Protein AF-A0A7S1UIU8-F1 (afdb_monomer_lite)

Sequence (166 aa):
SLEKNKLYTIGDFGDEQNAHLVKVRAKLMESFETIKQTLLDVFGNFRDGTSEVRREWRNLVSETDRNLENSLRLSVKRSLQELSRAIHGDAKTEPQALFKVHVVLEPSGVDYQPTMIHVTHVVGVVSKELIGAISSVPRLRDALTASPDGAAAAPAGDSFYHIISN

Secondary structure (DSSP, 8-state):
-PPTTPPBPHHHHHHHHHHHHHHHHHHHHHHHHHHHHHHHHHHHTTTT--HHHHHHHHHHHHHHHHHHHHHHHHHHHHHHHHHHHHHH-BTTBPPP--B--EEEEETTEEEEES-HHHHHHHHHHHHHHHHHHGGGSPPHHHHHHTSHHHHTTS-SS--GGGSS--

Structure (mmCIF, N/CA/C/O backbone):
data_AF-A0A7S1UIU8-F1
#
_entry.id   AF-A0A7S1UIU8-F1
#
loop_
_atom_site.group_PDB
_atom_site.id
_atom_site.type_symbol
_atom_site.label_atom_id
_atom_site.label_alt_id
_atom_site.label_comp_id
_atom_site.label_asym_id
_atom_site.label_entity_id
_atom_site.label_seq_id
_atom_site.pdbx_PDB_ins_code
_atom_site.Cartn_x
_atom_site.Cartn_y
_atom_site.Cartn_z
_atom_site.occupancy
_atom_site.B_iso_or_equiv
_atom_site.auth_seq_id
_atom_site.auth_comp_id
_atom_site.auth_asym_id
_atom_site.auth_atom_id
_atom_site.pdbx_PDB_model_num
ATOM 1 N N . SER A 1 1 ? -10.177 4.464 3.288 1.00 59.97 1 SER A N 1
ATOM 2 C CA . SER A 1 1 ? -9.800 5.605 4.146 1.00 59.97 1 SER A CA 1
ATOM 3 C C . SER A 1 1 ? -10.841 5.809 5.222 1.00 59.97 1 SER A C 1
ATOM 5 O O . SER A 1 1 ? -11.994 5.479 4.988 1.00 59.97 1 SER A O 1
ATOM 7 N N . LEU A 1 2 ? -10.430 6.323 6.382 1.00 72.81 2 LEU A N 1
ATOM 8 C CA . LEU A 1 2 ? -11.321 6.595 7.510 1.00 72.81 2 LEU A CA 1
ATOM 9 C C . LEU A 1 2 ? -12.180 7.832 7.223 1.00 72.81 2 LEU A C 1
ATOM 11 O O . LEU A 1 2 ? -11.649 8.894 6.900 1.00 72.81 2 LEU A O 1
ATOM 15 N N . GLU A 1 3 ? -13.498 7.695 7.336 1.00 72.44 3 GLU A N 1
ATOM 16 C CA . GLU A 1 3 ? -14.422 8.823 7.193 1.00 72.44 3 GLU A CA 1
ATOM 17 C C . GLU A 1 3 ? -14.442 9.704 8.451 1.00 72.44 3 GLU A C 1
ATOM 19 O O . GLU A 1 3 ? -14.484 9.220 9.587 1.00 72.44 3 GLU A O 1
ATOM 24 N N . LYS A 1 4 ? -14.427 11.026 8.245 1.00 67.50 4 LYS A N 1
ATOM 25 C CA . LYS A 1 4 ? -14.569 12.001 9.332 1.00 67.50 4 LYS A CA 1
ATOM 26 C C . LYS A 1 4 ? -16.004 11.977 9.860 1.00 67.50 4 LYS A C 1
ATOM 28 O O . LYS A 1 4 ? -16.943 11.972 9.072 1.00 67.50 4 LYS A O 1
ATOM 33 N N . ASN A 1 5 ? -16.160 12.015 11.182 1.00 68.38 5 ASN A N 1
ATOM 34 C CA . ASN A 1 5 ? -17.442 12.029 11.904 1.00 68.38 5 ASN A CA 1
ATOM 35 C C . ASN A 1 5 ? -18.301 10.758 11.782 1.00 68.38 5 ASN A C 1
ATOM 37 O O . ASN A 1 5 ? -19.471 10.777 12.161 1.00 68.38 5 ASN A O 1
ATOM 41 N N . LYS A 1 6 ? -17.733 9.647 11.303 1.00 79.69 6 LYS A N 1
ATOM 42 C CA . LYS A 1 6 ? -18.401 8.344 11.323 1.00 79.69 6 LYS A CA 1
ATOM 43 C C . LYS A 1 6 ? -17.986 7.551 12.557 1.00 79.69 6 LYS A C 1
ATOM 45 O O . LYS A 1 6 ? -16.797 7.356 12.798 1.00 79.69 6 LYS A O 1
ATOM 50 N N . LEU A 1 7 ? -18.982 7.094 13.313 1.00 81.88 7 LEU A N 1
ATOM 51 C CA . LEU A 1 7 ? -18.815 6.132 14.398 1.00 81.88 7 LEU A CA 1
ATOM 52 C C . LEU A 1 7 ? -18.989 4.727 13.835 1.00 81.88 7 LEU A C 1
ATOM 54 O O . LEU A 1 7 ? -20.056 4.403 13.315 1.00 81.88 7 LEU A O 1
ATOM 58 N N . TYR A 1 8 ? -17.961 3.897 13.960 1.00 82.12 8 TYR A N 1
ATOM 59 C CA . TYR A 1 8 ? -17.996 2.526 13.471 1.00 82.12 8 TYR A CA 1
ATOM 60 C C . TYR A 1 8 ? -18.393 1.562 14.587 1.00 82.12 8 TYR A C 1
ATOM 62 O O . TYR A 1 8 ? -17.940 1.695 15.728 1.00 82.12 8 TYR A O 1
ATOM 70 N N . THR A 1 9 ? -19.197 0.550 14.264 1.00 85.50 9 THR A N 1
ATOM 71 C CA . THR A 1 9 ? -19.173 -0.687 15.053 1.00 85.50 9 THR A CA 1
ATOM 72 C C . THR A 1 9 ? -17.935 -1.497 14.664 1.00 85.50 9 THR A C 1
ATOM 74 O O . THR A 1 9 ? -17.323 -1.258 13.622 1.00 85.50 9 THR A O 1
ATOM 77 N N . ILE A 1 10 ? -17.533 -2.456 15.498 1.00 81.56 10 ILE A N 1
ATOM 78 C CA . ILE A 1 10 ? -16.35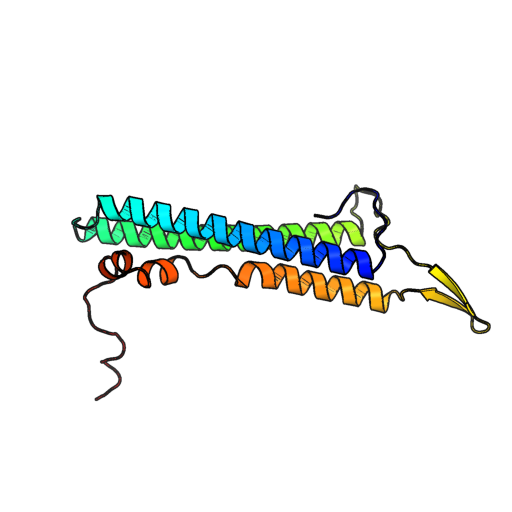9 -3.286 15.193 1.00 81.56 10 ILE A CA 1
ATOM 79 C C . ILE A 1 10 ? -16.553 -4.121 13.920 1.00 81.56 10 ILE A C 1
ATOM 81 O O . ILE A 1 10 ? -15.604 -4.255 13.149 1.00 81.56 10 ILE A O 1
ATOM 85 N N . GLY A 1 11 ? -17.767 -4.630 13.682 1.00 81.62 11 GLY A N 1
ATOM 86 C CA . GLY A 1 11 ? -18.095 -5.368 12.460 1.00 81.62 11 GLY A CA 1
ATOM 87 C C . GLY A 1 11 ? -17.980 -4.480 11.224 1.00 81.62 11 GLY A C 1
ATOM 88 O O . GLY A 1 11 ? -17.167 -4.757 10.346 1.00 81.62 11 GLY A O 1
ATOM 89 N N . ASP A 1 12 ? -18.694 -3.349 11.224 1.00 87.12 12 ASP A N 1
ATOM 90 C CA . ASP A 1 12 ? -18.703 -2.417 10.088 1.00 87.12 12 ASP A CA 1
ATOM 91 C C . ASP A 1 12 ? -17.294 -1.906 9.760 1.00 87.12 12 ASP A C 1
ATOM 93 O O . ASP A 1 12 ? -16.921 -1.780 8.595 1.00 87.12 12 ASP A O 1
ATOM 97 N N . PHE A 1 13 ? -16.484 -1.632 10.791 1.00 86.25 13 PHE A N 1
ATOM 98 C CA . PHE A 1 13 ? -15.100 -1.214 10.606 1.00 86.25 13 PHE A CA 1
ATOM 99 C C . PHE A 1 13 ? -14.282 -2.275 9.869 1.00 86.25 13 PHE A C 1
ATOM 101 O O . PHE A 1 13 ? -13.614 -1.952 8.889 1.00 86.25 13 PHE A O 1
ATOM 108 N N . GLY A 1 14 ? -14.323 -3.529 10.328 1.00 85.56 14 GLY A N 1
ATOM 109 C CA . GLY A 1 14 ? -13.583 -4.626 9.705 1.00 85.56 14 GLY A CA 1
ATOM 110 C C . GLY A 1 14 ? -13.999 -4.844 8.252 1.00 85.56 14 GLY A C 1
ATOM 111 O O . GLY A 1 14 ? -13.143 -4.900 7.367 1.00 85.56 14 GLY A O 1
ATOM 112 N N . ASP A 1 15 ? -15.306 -4.876 7.994 1.00 87.62 15 ASP A N 1
ATOM 113 C CA . ASP A 1 15 ? -15.857 -5.099 6.657 1.00 87.62 15 ASP A CA 1
ATOM 114 C C . ASP A 1 15 ? -15.485 -3.970 5.687 1.00 87.62 15 ASP A C 1
ATOM 116 O O . ASP A 1 15 ? -15.035 -4.227 4.564 1.00 87.62 15 ASP A O 1
ATOM 120 N N . GLU A 1 16 ? -15.593 -2.710 6.118 1.00 89.31 16 GLU A N 1
ATOM 121 C CA . GLU A 1 16 ? -15.216 -1.561 5.294 1.00 89.31 16 GLU A CA 1
ATOM 122 C C . GLU A 1 16 ? -13.707 -1.485 5.045 1.00 89.31 16 GLU A C 1
ATOM 124 O O . GLU A 1 16 ? -13.289 -1.170 3.924 1.00 89.31 16 GLU A O 1
ATOM 129 N N . GLN A 1 17 ? -12.874 -1.803 6.046 1.00 88.25 17 GLN A N 1
ATOM 130 C CA . GLN A 1 17 ? -11.424 -1.876 5.853 1.00 88.25 17 GLN A CA 1
ATOM 131 C C . GLN A 1 17 ? -11.065 -2.992 4.874 1.00 88.25 17 GLN A C 1
ATOM 133 O O . GLN A 1 17 ? -10.312 -2.744 3.933 1.00 88.25 17 GLN A O 1
ATOM 138 N N . ASN A 1 18 ? -11.652 -4.180 5.007 1.00 88.12 18 ASN A N 1
ATOM 139 C CA . ASN A 1 18 ? -11.403 -5.279 4.083 1.00 88.12 18 ASN A CA 1
ATOM 140 C C . ASN A 1 18 ? -11.848 -4.933 2.650 1.00 88.12 18 ASN A C 1
ATOM 142 O O . ASN A 1 18 ? -11.075 -5.080 1.699 1.00 88.12 18 ASN A O 1
ATOM 146 N N . ALA A 1 19 ? -13.052 -4.379 2.478 1.00 90.69 19 ALA A N 1
ATOM 147 C CA . ALA A 1 19 ? -13.536 -3.927 1.175 1.00 90.69 19 ALA A CA 1
ATOM 148 C C . ALA A 1 19 ? -12.626 -2.846 0.565 1.00 90.69 19 ALA A C 1
ATOM 150 O O . ALA A 1 19 ? -12.367 -2.839 -0.644 1.00 90.69 19 ALA A O 1
ATOM 151 N N . HIS A 1 20 ? -12.105 -1.935 1.390 1.00 89.12 20 HIS A N 1
ATOM 152 C CA . HIS A 1 20 ? -11.130 -0.943 0.955 1.00 89.12 20 HIS A CA 1
ATOM 153 C C . HIS A 1 20 ? -9.804 -1.588 0.535 1.00 89.12 20 HIS A C 1
ATOM 155 O O . HIS A 1 20 ? -9.281 -1.249 -0.525 1.00 89.12 20 HIS A O 1
ATOM 161 N N . LEU A 1 21 ? -9.289 -2.548 1.306 1.00 88.44 21 LEU A N 1
ATOM 162 C CA . LEU A 1 21 ? -8.056 -3.271 0.996 1.00 88.44 21 LEU A CA 1
ATOM 163 C C . LEU A 1 21 ? -8.152 -4.045 -0.319 1.00 88.44 21 LEU A C 1
ATOM 165 O O . LEU A 1 21 ? -7.203 -4.023 -1.098 1.00 88.44 21 LEU A O 1
ATOM 169 N N . VAL A 1 22 ? -9.290 -4.681 -0.608 1.00 90.88 22 VAL A N 1
ATOM 170 C CA . VAL A 1 22 ? -9.535 -5.341 -1.902 1.00 90.88 22 VAL A CA 1
ATOM 171 C C . VAL A 1 22 ? -9.412 -4.339 -3.054 1.00 90.88 22 VAL A C 1
ATOM 173 O O . VAL A 1 22 ? -8.683 -4.589 -4.014 1.00 90.88 22 VAL A O 1
ATOM 176 N N . LYS A 1 23 ? -10.051 -3.168 -2.936 1.00 90.50 23 LYS A N 1
ATOM 177 C CA . LYS A 1 23 ? -9.969 -2.101 -3.951 1.00 90.50 23 LYS A CA 1
ATOM 178 C C . LYS A 1 23 ? -8.546 -1.563 -4.110 1.00 90.50 23 LYS A C 1
ATOM 180 O O . LYS A 1 23 ? -8.095 -1.337 -5.229 1.00 90.50 23 LYS A O 1
ATOM 185 N N . VAL A 1 24 ? -7.832 -1.364 -3.001 1.00 89.06 24 VAL A N 1
ATOM 186 C CA . VAL A 1 24 ? -6.443 -0.886 -3.016 1.00 89.06 24 VAL A CA 1
ATOM 187 C C . VAL A 1 24 ? -5.532 -1.905 -3.692 1.00 89.06 24 VAL A C 1
ATOM 189 O O . VAL A 1 24 ? -4.776 -1.517 -4.575 1.00 89.06 24 VAL A O 1
ATOM 192 N N . ARG A 1 25 ? -5.636 -3.197 -3.356 1.00 90.88 25 ARG A N 1
ATOM 193 C CA . ARG A 1 25 ? -4.860 -4.265 -4.010 1.00 90.88 25 ARG A CA 1
ATOM 194 C C . ARG A 1 25 ? -5.094 -4.293 -5.519 1.00 90.88 25 ARG A C 1
ATOM 196 O O . ARG A 1 25 ? -4.127 -4.328 -6.272 1.00 90.88 25 ARG A O 1
ATOM 203 N N . ALA A 1 26 ? -6.352 -4.206 -5.956 1.00 91.62 26 ALA A N 1
ATOM 204 C CA . ALA A 1 26 ? -6.687 -4.146 -7.378 1.00 91.62 26 ALA A CA 1
ATOM 205 C C . ALA A 1 26 ? -6.024 -2.941 -8.068 1.00 91.62 26 ALA A C 1
ATOM 207 O O . ALA A 1 26 ? -5.347 -3.106 -9.079 1.00 91.62 26 ALA A O 1
ATOM 208 N N . LYS A 1 27 ? -6.126 -1.747 -7.470 1.00 90.88 27 LYS A N 1
ATOM 209 C CA . LYS A 1 27 ? -5.510 -0.525 -8.006 1.00 90.88 27 LYS A CA 1
ATOM 210 C C . LYS A 1 27 ? -3.979 -0.587 -8.034 1.00 90.88 27 LYS A C 1
ATOM 212 O O . LYS A 1 27 ? -3.358 -0.085 -8.971 1.00 90.88 27 LYS A O 1
ATOM 217 N N . LEU A 1 28 ? -3.359 -1.175 -7.009 1.00 89.56 28 LEU A N 1
ATOM 218 C CA . LEU A 1 28 ? -1.912 -1.387 -6.967 1.00 89.56 28 LEU A CA 1
ATOM 219 C C . LEU A 1 28 ? -1.464 -2.310 -8.104 1.00 89.56 28 LEU A C 1
ATOM 221 O O . LEU A 1 28 ? -0.491 -1.991 -8.780 1.00 89.56 28 LEU A O 1
ATOM 225 N N . MET A 1 29 ? -2.198 -3.398 -8.351 1.00 91.44 29 MET A N 1
ATOM 226 C CA . MET A 1 29 ? -1.909 -4.317 -9.456 1.00 91.44 29 MET A CA 1
ATOM 227 C C . MET A 1 29 ? -2.118 -3.679 -10.829 1.00 91.44 29 MET A C 1
ATOM 229 O O . MET A 1 29 ? -1.269 -3.824 -11.699 1.00 91.44 29 MET A O 1
ATOM 233 N N . GLU A 1 30 ? -3.193 -2.917 -11.020 1.00 92.69 30 GLU A N 1
ATOM 234 C CA . GLU A 1 30 ? -3.432 -2.170 -12.261 1.00 92.69 30 GLU A CA 1
ATOM 235 C C . GLU A 1 30 ? -2.299 -1.171 -12.551 1.00 92.69 30 GLU A C 1
ATOM 237 O O . GLU A 1 30 ? -1.773 -1.095 -13.665 1.00 92.69 30 GLU A O 1
ATOM 242 N N . SER A 1 31 ? -1.869 -0.439 -11.520 1.00 91.75 31 SER A N 1
ATOM 243 C CA . SER A 1 31 ? -0.755 0.509 -11.629 1.00 91.75 31 SER A CA 1
ATOM 244 C C . SER A 1 31 ? 0.557 -0.215 -11.939 1.00 91.75 31 SER A C 1
ATOM 246 O O . SER A 1 31 ? 1.347 0.255 -12.756 1.00 91.75 31 SER A O 1
ATOM 248 N N . PHE A 1 32 ? 0.780 -1.370 -11.309 1.00 93.25 32 PHE A N 1
ATOM 249 C CA . PHE A 1 32 ? 1.939 -2.218 -11.556 1.00 93.25 32 PHE A CA 1
ATOM 250 C C . PHE A 1 32 ? 1.993 -2.711 -13.007 1.00 93.25 32 PHE A C 1
ATOM 252 O O . PHE A 1 32 ? 3.021 -2.538 -13.661 1.00 93.25 32 PHE A O 1
ATOM 259 N N . GLU A 1 33 ? 0.895 -3.260 -13.536 1.00 92.44 33 GLU A N 1
ATOM 260 C CA . GLU A 1 33 ? 0.842 -3.721 -14.929 1.00 92.44 33 GLU A CA 1
ATOM 261 C C . GLU A 1 33 ? 1.039 -2.565 -15.915 1.00 92.44 33 GLU A C 1
ATOM 263 O O . GLU A 1 33 ? 1.747 -2.718 -16.905 1.00 92.44 33 GLU A O 1
ATOM 268 N N . THR A 1 34 ? 0.519 -1.374 -15.607 1.00 94.69 34 THR A N 1
ATOM 269 C CA . THR A 1 34 ? 0.754 -0.172 -16.424 1.00 94.69 34 THR A CA 1
ATOM 270 C C . THR A 1 34 ? 2.239 0.203 -16.471 1.00 94.69 34 THR A C 1
ATOM 272 O O . THR A 1 34 ? 2.783 0.460 -17.547 1.00 94.69 34 THR A O 1
ATOM 275 N N . ILE A 1 35 ? 2.921 0.211 -15.318 1.00 93.31 35 ILE A N 1
ATOM 276 C CA . ILE A 1 35 ? 4.367 0.484 -15.237 1.00 93.31 35 ILE A CA 1
ATOM 277 C C . ILE A 1 35 ? 5.151 -0.568 -16.022 1.00 93.31 35 ILE A C 1
ATOM 279 O O . ILE A 1 35 ? 6.038 -0.226 -16.802 1.00 93.31 35 ILE A O 1
ATOM 283 N N . LYS A 1 36 ? 4.813 -1.846 -15.834 1.00 91.69 36 LYS A N 1
ATOM 284 C CA . LYS A 1 36 ? 5.453 -2.967 -16.519 1.00 91.69 36 LYS A CA 1
ATOM 285 C C . LYS A 1 36 ? 5.280 -2.872 -18.034 1.00 91.69 36 LYS A C 1
ATOM 287 O O . LYS A 1 36 ? 6.273 -2.990 -18.744 1.00 91.69 36 LYS A O 1
ATOM 292 N N . GLN A 1 37 ? 4.066 -2.620 -18.523 1.00 91.75 37 GLN A N 1
ATOM 293 C CA . GLN A 1 37 ? 3.803 -2.477 -19.955 1.00 91.75 37 GLN A CA 1
ATOM 294 C C . GLN A 1 37 ? 4.564 -1.288 -20.541 1.00 91.75 37 GLN A C 1
ATOM 296 O O . GLN A 1 37 ? 5.251 -1.442 -21.542 1.00 91.75 37 GLN A O 1
ATOM 301 N N . THR A 1 38 ? 4.536 -0.137 -19.864 1.00 92.88 38 THR A N 1
ATOM 302 C CA . THR A 1 38 ? 5.284 1.055 -20.296 1.00 92.88 38 THR A CA 1
ATOM 303 C C . THR A 1 38 ? 6.780 0.762 -20.404 1.00 92.88 38 THR A C 1
ATOM 305 O O . THR A 1 38 ? 7.436 1.176 -21.355 1.00 92.88 38 THR A O 1
ATOM 308 N N . LEU A 1 39 ? 7.336 0.020 -19.443 1.00 90.00 39 LEU A N 1
ATOM 309 C CA . LEU A 1 39 ? 8.728 -0.413 -19.490 1.00 90.00 39 LEU A CA 1
ATOM 310 C C . LEU A 1 39 ? 8.989 -1.352 -20.676 1.00 90.00 39 LEU A C 1
ATOM 312 O O . LEU A 1 39 ? 9.957 -1.141 -21.402 1.00 90.00 39 LEU A O 1
ATOM 316 N N . LEU A 1 40 ? 8.132 -2.342 -20.923 1.00 88.19 40 LEU A N 1
ATOM 317 C CA . LEU A 1 40 ? 8.272 -3.222 -22.089 1.00 88.19 40 LEU A CA 1
ATOM 318 C C . LEU A 1 40 ? 8.208 -2.444 -23.412 1.00 88.19 40 LEU A C 1
ATOM 320 O O . LEU A 1 40 ? 9.034 -2.687 -24.289 1.00 88.19 40 LEU A O 1
ATOM 324 N N . ASP A 1 41 ? 7.312 -1.465 -23.529 1.00 89.75 41 ASP A N 1
ATOM 325 C CA . ASP A 1 41 ? 7.202 -0.609 -24.714 1.00 89.75 41 ASP A CA 1
ATOM 326 C C . ASP A 1 41 ? 8.479 0.220 -24.919 1.00 89.75 41 ASP A C 1
ATOM 328 O O . ASP A 1 41 ? 9.003 0.314 -26.032 1.00 89.75 41 ASP A O 1
ATOM 332 N N . VAL A 1 42 ? 9.037 0.779 -23.836 1.00 88.19 42 VAL A N 1
ATOM 333 C CA . VAL A 1 42 ? 10.332 1.474 -23.870 1.00 88.19 42 VAL A CA 1
ATOM 334 C C . VAL A 1 42 ? 11.436 0.521 -24.325 1.00 88.19 42 VAL A C 1
ATOM 336 O O . VAL A 1 42 ? 12.202 0.881 -25.216 1.00 88.19 42 VAL A O 1
ATOM 339 N N . PHE A 1 43 ? 11.501 -0.693 -23.772 1.00 85.94 43 PHE A N 1
ATOM 340 C CA . PHE A 1 43 ? 12.495 -1.696 -24.154 1.00 85.94 43 PHE A CA 1
ATOM 341 C C . PHE A 1 43 ? 12.376 -2.109 -25.624 1.00 85.94 43 PHE A C 1
ATOM 343 O O . PHE A 1 43 ? 13.397 -2.250 -26.295 1.00 85.94 43 PHE A O 1
ATOM 350 N N . GLY A 1 44 ? 11.154 -2.230 -26.151 1.00 84.12 44 GLY A N 1
ATOM 351 C CA . GLY A 1 44 ? 10.896 -2.561 -27.552 1.00 84.12 44 GLY A CA 1
ATOM 352 C C . GLY A 1 44 ? 11.610 -1.630 -28.539 1.00 84.12 44 GLY A C 1
ATOM 353 O O . GLY A 1 44 ? 12.124 -2.099 -29.553 1.00 84.12 44 GLY A O 1
ATOM 354 N N . ASN A 1 45 ? 11.749 -0.342 -28.202 1.00 84.44 45 ASN A N 1
ATOM 355 C CA . ASN A 1 45 ? 12.468 0.644 -29.025 1.00 84.44 45 ASN A CA 1
ATOM 356 C C . ASN A 1 45 ? 13.989 0.427 -29.070 1.00 84.44 45 ASN A C 1
ATOM 358 O O . ASN A 1 45 ? 14.667 0.947 -29.954 1.00 84.44 45 ASN A O 1
ATOM 362 N N . PHE A 1 46 ? 14.536 -0.316 -28.110 1.00 81.94 46 PHE A N 1
ATOM 363 C CA . PHE A 1 46 ? 15.974 -0.461 -27.888 1.00 81.94 46 PHE A CA 1
ATOM 364 C C . PHE A 1 46 ? 16.427 -1.924 -27.818 1.00 81.94 46 PHE A C 1
ATOM 366 O O . PHE A 1 46 ? 17.566 -2.195 -27.431 1.00 81.94 46 PHE A O 1
ATOM 373 N N . ARG A 1 47 ? 15.556 -2.870 -28.196 1.00 77.75 47 ARG A N 1
ATOM 374 C CA . ARG A 1 47 ? 15.791 -4.318 -28.074 1.00 77.75 47 ARG A CA 1
ATOM 375 C C . ARG A 1 47 ? 17.054 -4.786 -28.807 1.00 77.75 47 ARG A C 1
ATOM 377 O O . ARG A 1 47 ? 17.776 -5.640 -28.306 1.00 77.75 47 ARG A O 1
ATOM 384 N N . ASP A 1 48 ? 17.339 -4.166 -29.953 1.00 81.06 48 ASP A N 1
ATOM 385 C CA . ASP A 1 48 ? 18.484 -4.455 -30.825 1.00 81.06 48 ASP A CA 1
ATOM 386 C C . ASP A 1 48 ? 19.690 -3.541 -30.506 1.00 81.06 48 ASP A C 1
ATOM 388 O O . ASP A 1 48 ? 20.637 -3.420 -31.283 1.00 81.06 48 ASP A O 1
ATOM 392 N N . GLY A 1 49 ? 19.641 -2.848 -29.363 1.00 77.69 49 GLY A N 1
ATOM 393 C CA . GLY A 1 49 ? 20.653 -1.900 -28.917 1.00 77.69 49 GLY A CA 1
ATOM 394 C C . GLY A 1 49 ? 21.963 -2.550 -28.464 1.00 77.69 49 GLY A C 1
ATOM 395 O O . GLY A 1 49 ? 22.077 -3.758 -28.239 1.00 77.69 49 GLY A O 1
ATOM 396 N N . THR A 1 50 ? 22.985 -1.713 -28.287 1.00 87.31 50 THR A N 1
ATOM 397 C CA . THR A 1 50 ? 24.323 -2.152 -27.875 1.00 87.31 50 THR A CA 1
ATOM 398 C C . THR A 1 50 ? 24.362 -2.651 -26.421 1.00 87.31 50 THR A C 1
ATOM 400 O O . THR A 1 50 ? 23.391 -2.567 -25.659 1.00 87.31 50 THR A O 1
ATOM 403 N N . SER A 1 51 ? 25.510 -3.185 -25.996 1.00 84.12 51 SER A N 1
ATOM 404 C CA . SER A 1 51 ? 25.770 -3.558 -24.597 1.00 84.12 51 SER A CA 1
ATOM 405 C C . SER A 1 51 ? 25.516 -2.416 -23.613 1.00 84.12 51 SER A C 1
ATOM 407 O O . SER A 1 51 ? 25.014 -2.656 -22.513 1.00 84.12 51 SER A O 1
ATOM 409 N N . GLU A 1 52 ? 25.831 -1.185 -24.009 1.00 87.31 52 GLU A N 1
ATOM 410 C CA . GLU A 1 52 ? 25.656 0.025 -23.205 1.00 87.31 52 GLU A CA 1
ATOM 411 C C . GLU A 1 52 ? 24.169 0.322 -23.014 1.00 87.31 52 GLU A C 1
ATOM 413 O O . GLU A 1 52 ? 23.728 0.527 -21.886 1.00 87.31 52 GLU A O 1
ATOM 418 N N . VAL A 1 53 ? 23.374 0.237 -24.084 1.00 86.06 53 VAL A N 1
ATOM 419 C CA . VAL A 1 53 ? 21.918 0.437 -24.032 1.00 86.06 53 VAL A CA 1
ATOM 420 C C . VAL A 1 53 ? 21.254 -0.602 -23.124 1.00 86.06 53 VAL A C 1
ATOM 422 O O . VAL A 1 53 ? 20.442 -0.256 -22.267 1.00 86.06 53 VAL A O 1
ATOM 425 N N . ARG A 1 54 ? 21.673 -1.872 -23.212 1.00 82.94 54 ARG A N 1
ATOM 426 C CA . ARG A 1 54 ? 21.200 -2.932 -22.301 1.00 82.94 54 ARG A CA 1
ATOM 427 C C . ARG A 1 54 ? 21.627 -2.703 -20.848 1.00 82.94 54 ARG A C 1
ATOM 429 O O . ARG A 1 54 ? 20.912 -3.109 -19.933 1.00 82.94 54 ARG A O 1
ATOM 436 N N . ARG A 1 55 ? 22.786 -2.081 -20.606 1.00 86.31 55 ARG A N 1
ATOM 437 C CA . ARG A 1 55 ? 23.226 -1.705 -19.253 1.00 86.31 55 ARG A CA 1
ATOM 438 C C . ARG A 1 55 ? 22.349 -0.599 -18.678 1.00 86.31 55 ARG A C 1
ATOM 440 O O . ARG A 1 55 ? 21.866 -0.761 -17.561 1.00 86.31 55 ARG A O 1
ATOM 447 N N . GLU A 1 56 ? 22.109 0.466 -19.436 1.00 89.06 56 GLU A N 1
ATOM 448 C CA . GLU A 1 56 ? 21.253 1.564 -18.978 1.00 89.06 56 GLU A CA 1
ATOM 449 C C . GLU A 1 56 ? 19.801 1.118 -1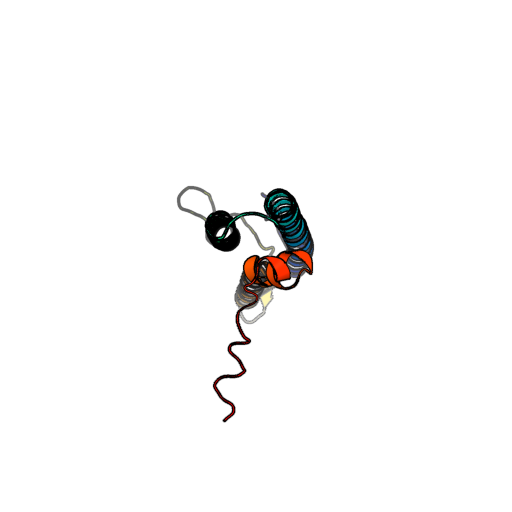8.784 1.00 89.06 56 GLU A C 1
ATOM 451 O O . GLU A 1 56 ? 19.166 1.511 -17.808 1.00 89.06 56 GLU A O 1
ATOM 456 N N . TRP A 1 57 ? 19.308 0.195 -19.613 1.00 88.69 57 TRP A N 1
ATOM 457 C CA . TRP A 1 57 ? 18.023 -0.467 -19.394 1.00 88.69 57 TRP A CA 1
ATOM 458 C C . TRP A 1 57 ? 17.939 -1.152 -18.020 1.00 88.69 57 TRP A C 1
ATOM 460 O O . TRP A 1 57 ? 16.995 -0.930 -17.261 1.00 88.69 57 TRP A O 1
ATOM 470 N N . ARG A 1 58 ? 18.952 -1.948 -17.648 1.00 86.38 58 ARG A N 1
ATOM 471 C CA . ARG A 1 58 ? 18.992 -2.602 -16.327 1.00 86.38 58 ARG A CA 1
ATOM 472 C C . ARG A 1 58 ? 19.032 -1.591 -15.181 1.00 86.38 58 ARG A C 1
ATOM 474 O O . ARG A 1 58 ? 18.385 -1.824 -14.159 1.00 86.38 58 ARG A O 1
ATOM 481 N N . ASN A 1 59 ? 19.765 -0.490 -15.350 1.00 89.56 59 ASN A N 1
ATOM 482 C CA . ASN A 1 59 ? 19.820 0.589 -14.364 1.00 89.56 59 ASN A CA 1
ATOM 483 C C . ASN A 1 59 ? 18.436 1.223 -14.177 1.00 89.56 59 ASN A C 1
ATOM 485 O O . ASN A 1 59 ? 17.954 1.294 -13.048 1.00 89.56 59 ASN A O 1
ATOM 489 N N . LEU A 1 60 ? 17.765 1.575 -15.279 1.00 90.94 60 LEU A N 1
ATOM 490 C CA . LEU A 1 60 ? 16.418 2.147 -15.274 1.00 90.94 60 LEU A CA 1
ATOM 491 C C . LEU A 1 60 ? 15.405 1.224 -14.584 1.00 90.94 60 LEU A C 1
ATOM 493 O O . LEU A 1 60 ? 14.643 1.668 -13.723 1.00 90.94 60 LEU A O 1
ATOM 497 N N . VAL A 1 61 ? 15.409 -0.070 -14.922 1.00 91.38 61 VAL A N 1
ATOM 498 C CA . VAL A 1 61 ? 14.514 -1.056 -14.300 1.00 91.38 61 VAL A CA 1
ATOM 499 C C . VAL A 1 61 ? 14.796 -1.180 -12.802 1.00 91.38 61 VAL A C 1
ATOM 501 O O . VAL A 1 61 ? 13.862 -1.183 -12.002 1.00 91.38 61 VAL A O 1
ATOM 504 N N . SER A 1 62 ? 16.068 -1.248 -12.396 1.00 90.06 62 SER A N 1
ATOM 505 C CA . SER A 1 62 ? 16.437 -1.347 -10.979 1.00 90.06 62 SER A CA 1
ATOM 506 C C . SER A 1 62 ? 16.066 -0.094 -10.184 1.00 90.06 62 SER A C 1
ATOM 508 O O . SER A 1 62 ? 15.666 -0.203 -9.024 1.00 90.06 62 SER A O 1
ATOM 510 N N . GLU A 1 63 ? 16.211 1.091 -10.773 1.00 93.69 63 GLU A N 1
ATOM 511 C CA . GLU A 1 63 ? 15.811 2.350 -10.148 1.00 93.69 63 GLU A CA 1
ATOM 512 C C . GLU A 1 63 ? 14.288 2.435 -10.011 1.00 93.69 63 GLU A C 1
ATOM 514 O O . GLU A 1 63 ? 13.775 2.753 -8.936 1.00 93.69 63 GLU A O 1
ATOM 519 N N . THR A 1 64 ? 13.557 2.063 -11.063 1.00 93.25 64 THR A N 1
ATOM 520 C CA . THR A 1 64 ? 12.088 2.061 -11.064 1.00 93.25 64 THR A CA 1
ATOM 521 C C . THR A 1 64 ? 11.528 1.075 -10.038 1.00 93.25 64 THR A C 1
ATOM 523 O O . THR A 1 64 ? 10.641 1.434 -9.266 1.00 93.25 64 THR A O 1
ATOM 526 N N . ASP A 1 65 ? 12.087 -0.135 -9.958 1.00 91.88 65 ASP A N 1
ATOM 527 C CA . ASP A 1 65 ? 11.723 -1.155 -8.966 1.00 91.88 65 ASP A CA 1
ATOM 528 C C . ASP A 1 65 ? 11.940 -0.654 -7.527 1.00 91.88 65 ASP A C 1
ATOM 530 O O . ASP A 1 65 ? 11.062 -0.783 -6.671 1.00 91.88 65 ASP A O 1
ATOM 534 N N . ARG A 1 66 ? 13.076 0.007 -7.264 1.00 92.88 66 ARG A N 1
ATOM 535 C CA . ARG A 1 66 ? 13.367 0.615 -5.957 1.00 92.88 66 ARG A CA 1
ATOM 536 C C . ARG A 1 66 ? 12.408 1.762 -5.625 1.00 92.88 66 ARG A C 1
ATOM 538 O O . ARG A 1 66 ? 11.963 1.882 -4.482 1.00 92.88 66 ARG A O 1
ATOM 545 N N . ASN A 1 67 ? 12.090 2.612 -6.598 1.00 93.38 67 ASN A N 1
ATOM 546 C CA . ASN A 1 67 ? 11.160 3.726 -6.416 1.00 93.38 67 ASN A CA 1
ATOM 547 C C . ASN A 1 67 ? 9.735 3.230 -6.140 1.00 93.38 67 ASN A C 1
ATOM 549 O O . ASN A 1 67 ? 9.075 3.745 -5.235 1.00 93.38 67 ASN A O 1
ATOM 553 N N . LEU A 1 68 ? 9.290 2.191 -6.851 1.00 92.50 68 LEU A N 1
ATOM 554 C CA . LEU A 1 68 ? 8.013 1.526 -6.607 1.00 92.50 68 LEU A CA 1
ATOM 555 C C . LEU A 1 68 ? 7.947 0.966 -5.181 1.00 92.50 68 LEU A C 1
ATOM 557 O O . LEU A 1 68 ? 7.021 1.284 -4.434 1.00 92.50 68 LEU A O 1
ATOM 561 N N . GLU A 1 69 ? 8.960 0.203 -4.768 1.00 91.75 69 GLU A N 1
ATOM 562 C CA . GLU A 1 69 ? 9.061 -0.353 -3.416 1.00 91.75 69 GLU A CA 1
ATOM 563 C C . GLU A 1 69 ? 8.993 0.737 -2.332 1.00 91.75 69 GLU A C 1
ATOM 565 O O . GLU A 1 69 ? 8.253 0.611 -1.351 1.00 91.75 69 GLU A O 1
ATOM 570 N N . ASN A 1 70 ? 9.730 1.836 -2.513 1.00 91.81 70 ASN A N 1
ATOM 571 C CA . ASN A 1 70 ? 9.716 2.965 -1.585 1.00 91.81 70 ASN A CA 1
ATOM 572 C C . ASN A 1 70 ? 8.336 3.628 -1.497 1.00 91.81 70 ASN A C 1
ATOM 574 O O . ASN A 1 70 ? 7.870 3.925 -0.395 1.00 91.81 70 ASN A O 1
ATOM 578 N N . SER A 1 71 ? 7.662 3.829 -2.630 1.00 91.19 71 SER A N 1
ATOM 579 C CA . SER A 1 71 ? 6.316 4.407 -2.672 1.00 91.19 71 SER A CA 1
ATOM 580 C C . SER A 1 71 ? 5.278 3.509 -1.999 1.00 91.19 71 SER A C 1
ATOM 582 O O . SER A 1 71 ? 4.433 4.009 -1.251 1.00 91.19 71 SER A O 1
ATOM 584 N N . LEU A 1 72 ? 5.363 2.188 -2.183 1.00 90.12 72 LEU A N 1
ATOM 585 C CA . LEU A 1 72 ? 4.494 1.219 -1.507 1.00 90.12 72 LEU A CA 1
ATOM 586 C C . LEU A 1 72 ? 4.696 1.257 0.014 1.00 90.12 72 LEU A C 1
ATOM 588 O O . LEU A 1 72 ? 3.731 1.408 0.768 1.00 90.12 72 LEU A O 1
ATOM 592 N N . ARG A 1 73 ? 5.953 1.219 0.475 1.00 90.69 73 ARG A N 1
ATOM 593 C CA . ARG A 1 73 ? 6.290 1.348 1.903 1.00 90.69 73 ARG A CA 1
ATOM 594 C C . ARG A 1 73 ? 5.791 2.658 2.499 1.00 90.69 73 ARG A C 1
ATOM 596 O O . ARG A 1 73 ? 5.234 2.663 3.596 1.00 90.69 73 ARG A O 1
ATOM 603 N N . LEU A 1 74 ? 5.988 3.770 1.792 1.00 91.75 74 LEU A N 1
ATOM 604 C CA . LEU A 1 74 ? 5.546 5.082 2.254 1.00 91.75 74 LEU A CA 1
ATOM 605 C C . LEU A 1 74 ? 4.019 5.159 2.340 1.00 91.75 74 LEU A C 1
ATOM 607 O O . LEU A 1 74 ? 3.500 5.757 3.281 1.00 91.75 74 LEU A O 1
ATOM 611 N N . SER A 1 75 ? 3.311 4.527 1.405 1.00 90.00 75 SER A N 1
ATOM 612 C CA . SER A 1 75 ? 1.848 4.457 1.403 1.00 90.00 75 SER A CA 1
ATOM 613 C C . SER A 1 75 ? 1.326 3.712 2.633 1.00 90.00 75 SER A C 1
ATOM 615 O O . SER A 1 75 ? 0.530 4.273 3.380 1.00 90.00 75 SER A O 1
ATOM 617 N N . VAL A 1 76 ? 1.860 2.519 2.928 1.00 90.56 76 VAL A N 1
ATOM 618 C CA . VAL A 1 76 ? 1.498 1.758 4.143 1.00 90.56 76 VAL A CA 1
ATOM 619 C C . VAL A 1 76 ? 1.836 2.538 5.407 1.00 90.56 76 VAL A C 1
ATOM 621 O O . VAL A 1 76 ? 1.013 2.634 6.316 1.00 90.56 76 VAL A O 1
ATOM 624 N N . LYS A 1 77 ? 3.025 3.151 5.462 1.00 89.38 77 LYS A N 1
ATOM 625 C CA . LYS A 1 77 ? 3.434 3.980 6.600 1.00 89.38 77 LYS A CA 1
ATOM 626 C C . LYS A 1 77 ? 2.446 5.120 6.847 1.00 89.38 77 LYS A C 1
ATOM 628 O O . LYS A 1 77 ? 2.086 5.35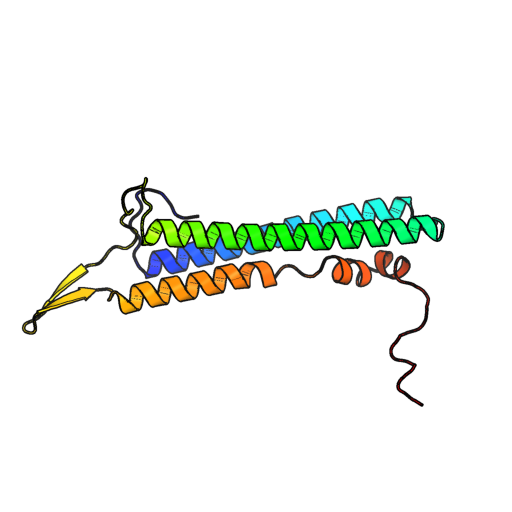7 7.996 1.00 89.38 77 LYS A O 1
ATOM 633 N N . ARG A 1 78 ? 1.998 5.809 5.792 1.00 89.56 78 ARG A N 1
ATOM 634 C CA . ARG A 1 78 ? 0.996 6.879 5.898 1.00 89.56 78 ARG A CA 1
ATOM 635 C C . ARG A 1 78 ? -0.340 6.340 6.407 1.00 89.56 78 ARG A C 1
ATOM 637 O O . ARG A 1 78 ? -0.861 6.901 7.361 1.00 89.56 78 ARG A O 1
ATOM 644 N N . SER A 1 79 ? -0.834 5.222 5.872 1.00 88.75 79 SER A N 1
ATOM 645 C CA . SER A 1 79 ? -2.087 4.606 6.337 1.00 88.75 79 SER A CA 1
ATOM 646 C C . SER A 1 79 ? -2.036 4.187 7.811 1.00 88.75 79 SER A C 1
ATOM 648 O O . SER A 1 79 ? -2.979 4.440 8.555 1.00 88.75 79 SER A O 1
ATOM 650 N N . LEU A 1 80 ? -0.921 3.609 8.270 1.00 88.81 80 LEU A N 1
ATOM 651 C CA . LEU A 1 80 ? -0.732 3.257 9.683 1.00 88.81 80 LEU A CA 1
ATOM 652 C C . LEU A 1 80 ? -0.651 4.497 10.582 1.00 88.81 80 LEU A C 1
ATOM 654 O O . LEU A 1 80 ? -1.191 4.498 11.686 1.00 88.81 80 LEU A O 1
ATOM 658 N N . GLN A 1 81 ? 0.002 5.566 10.118 1.00 88.38 81 GLN A N 1
ATOM 659 C CA . GLN A 1 81 ? 0.046 6.837 10.844 1.00 88.38 81 GLN A CA 1
ATOM 660 C C . GLN A 1 81 ? -1.335 7.489 10.934 1.00 88.38 81 GLN A C 1
ATOM 662 O O . GLN A 1 81 ? -1.680 8.016 11.987 1.00 88.38 81 GLN A O 1
ATOM 667 N N . GLU A 1 82 ? -2.128 7.441 9.864 1.00 85.38 82 GLU A N 1
ATOM 668 C CA . GLU A 1 82 ? -3.513 7.917 9.861 1.00 85.38 82 GLU A CA 1
ATOM 669 C C . GLU A 1 82 ? -4.375 7.122 10.843 1.00 85.38 82 GLU A C 1
ATOM 671 O O . GLU A 1 82 ? -5.055 7.727 11.667 1.00 85.38 82 GLU A O 1
ATOM 676 N N . LEU A 1 83 ? -4.279 5.788 10.835 1.00 84.12 83 LEU A N 1
ATOM 677 C CA . LEU A 1 83 ? -4.978 4.930 11.794 1.00 84.12 83 LEU A CA 1
ATOM 678 C C . LEU A 1 83 ? -4.556 5.234 13.239 1.00 84.12 83 LEU A C 1
ATOM 680 O O . LEU A 1 83 ? -5.402 5.413 14.111 1.00 84.12 83 LEU A O 1
ATOM 684 N N . SER A 1 84 ? -3.250 5.363 13.488 1.00 82.62 84 SER A N 1
ATOM 685 C CA . SER A 1 84 ? -2.719 5.706 14.809 1.00 82.62 84 SER A CA 1
ATOM 686 C C . SER A 1 84 ? -3.224 7.065 15.290 1.00 82.62 84 SER A C 1
ATOM 688 O O . SER A 1 84 ? -3.617 7.180 16.447 1.00 82.62 84 SER A O 1
ATOM 690 N N . ARG A 1 85 ? -3.225 8.090 14.431 1.00 80.75 85 ARG A N 1
ATOM 691 C CA . ARG A 1 85 ? -3.733 9.428 14.777 1.00 80.75 85 ARG A CA 1
ATOM 692 C C . ARG A 1 85 ? -5.230 9.414 15.043 1.00 80.75 85 ARG A C 1
ATOM 694 O O . ARG A 1 85 ? -5.684 10.077 15.963 1.00 80.75 85 ARG A O 1
ATOM 701 N N . ALA A 1 86 ? -5.988 8.648 14.267 1.00 76.44 86 ALA A N 1
ATOM 702 C CA . ALA A 1 86 ? -7.429 8.567 14.439 1.00 76.44 86 ALA A CA 1
ATOM 703 C C . ALA A 1 86 ? -7.824 7.893 15.769 1.00 76.44 86 ALA A C 1
ATOM 705 O O . ALA A 1 86 ? -8.864 8.220 16.325 1.00 76.44 86 ALA A O 1
ATOM 706 N N . ILE A 1 87 ? -6.982 6.996 16.299 1.00 75.88 87 ILE A N 1
ATOM 707 C CA . ILE A 1 87 ? -7.203 6.324 17.590 1.00 75.88 87 ILE A CA 1
ATOM 708 C C . ILE A 1 87 ? -6.721 7.171 18.772 1.00 75.88 87 ILE A C 1
ATOM 710 O O . ILE A 1 87 ? -7.429 7.303 19.764 1.00 75.88 87 ILE A O 1
ATOM 714 N N . HIS A 1 88 ? -5.503 7.712 18.690 1.00 71.25 88 HIS A N 1
ATOM 715 C CA . HIS A 1 88 ? -4.855 8.376 19.827 1.00 71.25 88 HIS A CA 1
ATOM 716 C C . HIS A 1 88 ? -5.116 9.891 19.880 1.00 71.25 88 HIS A C 1
ATOM 718 O O . HIS A 1 88 ? -4.818 10.521 20.892 1.00 71.25 88 HIS A O 1
ATOM 724 N N . GLY A 1 89 ? -5.638 10.485 18.803 1.00 64.94 89 GLY A N 1
ATOM 725 C CA . GLY A 1 89 ? -5.596 11.932 18.583 1.00 64.94 89 GLY A CA 1
ATOM 726 C C . GLY A 1 89 ? -4.186 12.428 18.229 1.00 64.94 89 GLY A C 1
ATOM 727 O O . GLY A 1 89 ? -3.231 11.651 18.123 1.00 64.94 89 GLY A O 1
ATOM 728 N N . ASP A 1 90 ? -4.034 13.739 18.033 1.00 66.38 90 ASP A N 1
ATOM 729 C CA . ASP A 1 90 ? -2.725 14.403 18.027 1.00 66.38 90 ASP A CA 1
ATOM 730 C C . ASP A 1 90 ? -2.787 15.751 18.769 1.00 66.38 90 ASP A C 1
ATOM 732 O O . ASP A 1 90 ? -3.854 16.207 19.165 1.00 66.38 90 ASP A O 1
ATOM 736 N N . ALA A 1 91 ? -1.642 16.409 18.980 1.00 54.62 91 ALA A N 1
ATOM 737 C CA . ALA A 1 91 ? -1.571 17.662 19.743 1.00 54.62 91 ALA A CA 1
ATOM 738 C C . ALA A 1 91 ? -2.352 18.850 19.125 1.00 54.62 91 ALA A C 1
ATOM 740 O O . ALA A 1 91 ? -2.430 19.907 19.747 1.00 54.62 91 ALA A O 1
ATOM 741 N N . LYS A 1 92 ? -2.883 18.714 17.900 1.00 60.06 92 LYS A N 1
ATOM 742 C CA . LYS A 1 92 ? -3.642 19.744 17.169 1.00 60.06 92 LYS A CA 1
ATOM 743 C C . LYS A 1 92 ? -5.074 19.322 16.820 1.00 60.06 92 LYS A C 1
ATOM 745 O O . LYS A 1 92 ? -5.858 20.179 16.419 1.00 60.06 92 LYS A O 1
ATOM 750 N N . THR A 1 93 ? -5.410 18.043 16.946 1.00 57.38 93 THR A N 1
ATOM 751 C CA . THR A 1 93 ? -6.671 17.456 16.494 1.00 57.38 93 THR A CA 1
ATOM 752 C C . THR A 1 93 ? -7.273 16.679 17.655 1.00 57.38 93 THR A C 1
ATOM 754 O O . THR A 1 93 ? -6.679 15.703 18.116 1.00 57.38 93 THR A O 1
ATOM 757 N N . GLU A 1 94 ? -8.437 17.121 18.141 1.00 56.56 94 GLU A N 1
ATOM 758 C CA . GLU A 1 94 ? -9.164 16.416 19.202 1.00 56.56 94 GLU A CA 1
ATOM 759 C C . GLU A 1 94 ? -9.375 14.936 18.824 1.00 56.56 94 GLU A C 1
ATOM 761 O O . GLU A 1 94 ? -9.580 14.638 17.639 1.00 56.56 94 GLU A O 1
ATOM 766 N N . PRO A 1 95 ? -9.312 13.997 19.792 1.00 59.91 95 PRO A N 1
ATOM 767 C CA . PRO A 1 95 ? -9.530 12.580 19.526 1.00 59.91 95 PRO A CA 1
ATOM 768 C C . PRO A 1 95 ? -10.871 12.368 18.822 1.00 59.91 95 PRO A C 1
ATOM 770 O O . PRO A 1 95 ? -11.932 12.669 19.371 1.00 59.91 95 PRO A O 1
ATOM 773 N N . GLN A 1 96 ? -10.835 11.853 17.593 1.00 65.25 96 GLN A N 1
ATOM 774 C CA . GLN A 1 96 ? -12.060 11.535 16.876 1.00 65.25 96 GLN A CA 1
ATOM 775 C C . GLN A 1 96 ? -12.661 10.273 17.499 1.00 65.25 96 GLN A C 1
ATOM 777 O O . GLN A 1 96 ? -12.014 9.227 17.540 1.00 65.25 96 GLN A O 1
ATOM 782 N N . ALA A 1 97 ? -13.909 10.349 17.964 1.00 71.00 97 ALA A N 1
ATOM 783 C CA . ALA A 1 97 ? -14.631 9.161 18.399 1.00 71.00 97 ALA A CA 1
ATOM 784 C C . ALA A 1 97 ? -14.777 8.207 17.201 1.00 71.00 97 ALA A C 1
ATOM 786 O O . ALA A 1 97 ? -15.508 8.494 16.253 1.00 71.00 97 ALA A O 1
ATOM 787 N N . LEU A 1 98 ? -14.011 7.113 17.221 1.00 77.88 98 LEU A N 1
ATOM 788 C CA . LEU A 1 98 ? -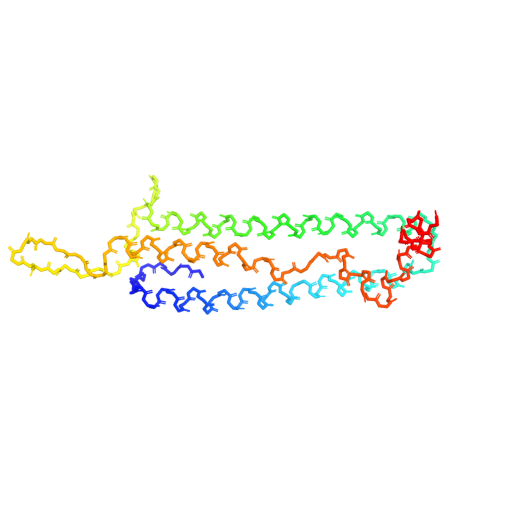13.875 6.199 16.085 1.00 77.88 98 LEU A CA 1
ATOM 789 C C . LEU A 1 98 ? -14.774 4.970 16.227 1.00 77.88 98 LEU A C 1
ATOM 791 O O . LEU A 1 98 ? -15.385 4.530 15.258 1.00 77.88 98 LEU A O 1
ATOM 795 N N . PHE A 1 99 ? -14.899 4.442 17.446 1.00 82.75 99 PHE A N 1
ATOM 796 C CA . PHE A 1 99 ? -15.669 3.235 17.729 1.00 82.75 99 PHE A CA 1
ATOM 797 C C . PHE A 1 99 ? -16.861 3.529 18.633 1.00 82.75 99 PHE A C 1
ATOM 799 O O . PHE A 1 99 ? -16.741 4.227 19.641 1.00 82.75 99 PHE A O 1
ATOM 806 N N . LYS A 1 100 ? -18.012 2.952 18.287 1.00 82.56 100 LYS A N 1
ATOM 807 C CA . LYS A 1 100 ? -19.196 2.935 19.142 1.00 82.56 100 LYS A CA 1
ATOM 808 C C . LYS A 1 100 ? -19.039 1.835 20.190 1.00 82.56 100 LYS A C 1
ATOM 810 O O . LYS A 1 100 ? -18.868 0.668 19.844 1.00 82.56 100 LYS A O 1
ATOM 815 N N . VAL A 1 101 ? -19.123 2.218 21.461 1.00 84.12 101 VAL A N 1
ATOM 816 C CA . VAL A 1 101 ? -19.036 1.303 22.601 1.00 84.12 101 VAL A CA 1
ATOM 817 C C . VAL A 1 101 ? -20.286 1.467 23.458 1.00 84.12 101 VAL A C 1
ATOM 819 O O . VAL A 1 101 ? -20.709 2.585 23.749 1.00 84.12 101 VAL A O 1
ATOM 822 N N . HIS A 1 102 ? -20.898 0.350 23.828 1.00 82.25 102 HIS A N 1
ATOM 823 C CA . HIS A 1 102 ? -22.021 0.283 24.748 1.00 82.25 102 HIS A CA 1
ATOM 824 C C . HIS A 1 102 ? -21.504 0.092 26.169 1.00 82.25 102 HIS A C 1
ATOM 826 O O . HIS A 1 102 ? -20.623 -0.729 26.406 1.00 82.25 102 HIS A O 1
ATOM 832 N N . VAL A 1 103 ? -22.065 0.842 27.112 1.00 85.62 103 VAL A N 1
ATOM 833 C CA . VAL A 1 103 ? -21.797 0.657 28.539 1.00 85.62 103 VAL A CA 1
ATOM 834 C C . VAL A 1 103 ? -22.849 -0.296 29.091 1.00 85.62 103 VAL A C 1
ATOM 836 O O . VAL A 1 103 ? -24.045 -0.039 28.949 1.00 85.62 103 VAL A O 1
ATOM 839 N N . VAL A 1 104 ? -22.407 -1.392 29.698 1.00 85.19 104 VAL A N 1
ATOM 840 C CA . VAL A 1 104 ? -23.263 -2.397 30.327 1.00 85.19 104 VAL A CA 1
ATOM 841 C C . VAL A 1 104 ? -23.033 -2.335 31.831 1.00 85.19 104 VAL A C 1
ATOM 843 O O . VAL A 1 104 ? -21.899 -2.405 32.296 1.00 85.19 104 VAL A O 1
ATOM 846 N N . LEU A 1 105 ? -24.110 -2.163 32.599 1.00 86.00 105 LEU A N 1
ATOM 847 C CA . LEU A 1 105 ? -24.049 -2.247 34.055 1.00 86.00 105 LEU A CA 1
ATOM 848 C C . LEU A 1 105 ? -24.303 -3.694 34.476 1.00 86.00 105 LEU A C 1
ATOM 850 O O . LEU A 1 105 ? -25.391 -4.223 34.249 1.00 86.00 105 LEU A O 1
ATOM 854 N N . GLU A 1 106 ? -23.318 -4.303 35.120 1.00 85.00 106 GLU A N 1
ATOM 855 C CA . GLU A 1 106 ? -23.443 -5.596 35.776 1.00 85.00 106 GLU A CA 1
ATOM 856 C C . GLU A 1 106 ? -23.459 -5.426 37.305 1.00 85.00 106 GLU A C 1
ATOM 858 O O . GLU A 1 106 ? -22.974 -4.422 37.833 1.00 85.00 106 GLU A O 1
ATOM 863 N N . PRO A 1 107 ? -23.975 -6.409 38.068 1.00 83.31 107 PRO A N 1
ATOM 864 C CA . PRO A 1 107 ? -23.909 -6.381 39.533 1.00 83.31 107 PRO A CA 1
ATOM 865 C C . PRO A 1 107 ? -22.476 -6.269 40.085 1.00 83.31 107 PRO A C 1
ATOM 867 O O . PRO A 1 107 ? -22.278 -5.837 41.217 1.00 83.31 107 PRO A O 1
ATOM 870 N N . SER A 1 108 ? -21.487 -6.671 39.285 1.00 84.62 108 SER A N 1
ATOM 871 C CA . SER A 1 108 ? -20.049 -6.637 39.561 1.00 84.62 108 SER A CA 1
ATOM 872 C C . SER A 1 108 ? -19.377 -5.303 39.199 1.00 84.62 108 SER A C 1
ATOM 874 O O . SER A 1 108 ? -18.231 -5.089 39.596 1.00 84.62 108 SER A O 1
ATOM 876 N N . GLY A 1 109 ? -20.054 -4.404 38.473 1.00 84.75 109 GLY A N 1
ATOM 877 C CA . GLY A 1 109 ? -19.500 -3.119 38.052 1.00 84.75 109 GLY A CA 1
ATOM 878 C C . GLY A 1 109 ? -19.961 -2.656 36.669 1.00 84.75 109 GLY A C 1
ATOM 879 O O . GLY A 1 109 ? -20.953 -3.121 36.118 1.00 84.75 109 GLY A O 1
ATOM 880 N N . VAL A 1 110 ? -19.233 -1.690 36.115 1.00 86.94 110 VAL A N 1
ATOM 881 C CA . VAL A 1 110 ? -19.476 -1.146 34.774 1.00 86.94 110 VAL A CA 1
ATOM 882 C C . VAL A 1 110 ? -18.537 -1.832 33.786 1.00 86.94 110 VAL A C 1
ATOM 884 O O . VAL A 1 110 ? -17.324 -1.787 33.985 1.00 86.94 110 VAL A O 1
ATOM 887 N N . ASP A 1 111 ? -19.085 -2.415 32.721 1.00 86.19 111 ASP A N 1
ATOM 888 C CA . ASP A 1 111 ? -18.327 -3.034 31.630 1.00 86.19 111 ASP A CA 1
ATOM 889 C C . ASP A 1 111 ? -18.654 -2.389 30.269 1.00 86.19 111 ASP A C 1
ATOM 891 O O . ASP A 1 111 ? -19.628 -1.647 30.113 1.00 86.19 111 ASP A O 1
ATOM 895 N N . TYR A 1 112 ? -17.812 -2.651 29.271 1.00 83.88 112 TYR A N 1
ATOM 896 C CA . TYR A 1 112 ? -17.887 -2.081 27.931 1.00 83.88 112 TYR A CA 1
ATOM 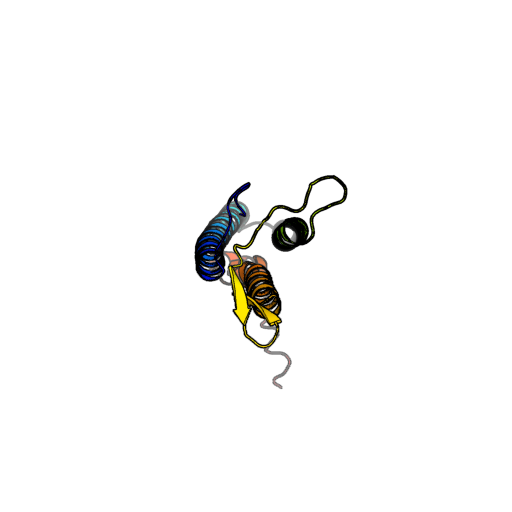897 C C . TYR A 1 112 ? -18.052 -3.170 26.871 1.00 83.88 112 TYR A C 1
ATOM 899 O O . TYR A 1 112 ? -17.269 -4.117 26.794 1.00 83.88 112 TYR A O 1
ATOM 907 N N . GLN A 1 113 ? -19.024 -2.991 25.980 1.00 82.81 113 GLN A N 1
ATOM 908 C CA . GLN A 1 113 ? -19.248 -3.857 24.827 1.00 82.81 113 GLN A CA 1
ATOM 909 C C . GLN A 1 113 ? -19.147 -3.062 23.518 1.00 82.81 113 GLN A C 1
ATOM 911 O O . GLN A 1 113 ? -19.988 -2.200 23.263 1.00 82.81 113 GLN A O 1
ATOM 916 N N . PRO A 1 114 ? -18.167 -3.343 22.642 1.00 84.31 114 PRO A N 1
ATOM 917 C CA . PRO A 1 114 ? -17.077 -4.312 22.789 1.00 84.31 114 PRO A CA 1
ATOM 918 C C . PRO A 1 114 ? -16.009 -3.857 23.798 1.00 84.31 114 PRO A C 1
ATOM 920 O O . PRO A 1 114 ? -15.808 -2.661 24.002 1.00 84.31 114 PRO A O 1
ATOM 923 N N . THR A 1 115 ? -15.288 -4.813 24.391 1.00 86.19 115 THR A N 1
ATOM 924 C CA . THR A 1 115 ? -14.210 -4.507 25.345 1.00 86.19 115 THR A CA 1
ATOM 925 C C . THR A 1 115 ? -13.055 -3.775 24.658 1.00 86.19 115 THR A C 1
ATOM 927 O O . THR A 1 115 ? -12.770 -3.996 23.478 1.00 86.19 115 THR A O 1
ATOM 930 N N . MET A 1 116 ? -12.309 -2.958 25.407 1.00 83.12 116 MET A N 1
ATOM 931 C CA . MET A 1 116 ? -11.122 -2.264 24.877 1.00 83.12 116 MET A CA 1
ATOM 932 C C . MET A 1 116 ? -10.064 -3.227 24.316 1.00 83.12 116 MET A C 1
ATOM 934 O O . MET A 1 116 ? -9.365 -2.903 23.352 1.00 83.12 116 MET A O 1
ATOM 938 N N . ILE A 1 117 ? -9.977 -4.436 24.880 1.00 86.69 117 ILE A N 1
ATOM 939 C CA . ILE A 1 117 ? -9.108 -5.511 24.388 1.00 86.69 117 ILE A CA 1
ATOM 940 C C . ILE A 1 117 ? -9.536 -5.930 22.977 1.00 86.69 117 ILE A C 1
ATOM 942 O O . ILE A 1 11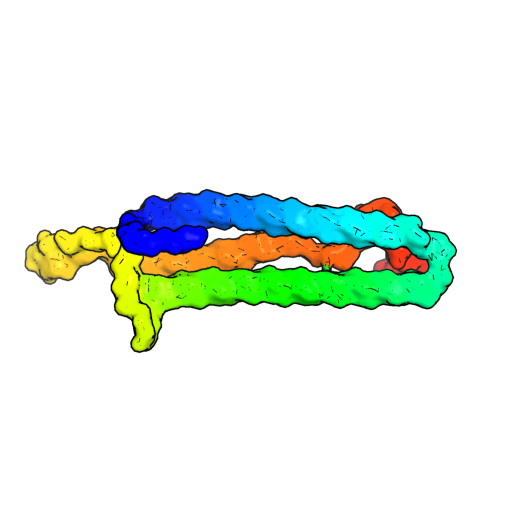7 ? -8.692 -6.034 22.086 1.00 86.69 117 ILE A O 1
ATOM 946 N N . HIS A 1 118 ? -10.838 -6.117 22.749 1.00 83.88 118 HIS A N 1
ATOM 947 C CA . HIS A 1 118 ? -11.366 -6.481 21.436 1.00 83.88 118 HIS A CA 1
ATOM 948 C C . HIS A 1 118 ? -11.123 -5.375 20.398 1.00 83.88 118 HIS A C 1
ATOM 950 O O . HIS A 1 118 ? -10.645 -5.663 19.301 1.00 83.88 118 HIS A O 1
ATOM 956 N N . VAL A 1 119 ? -11.353 -4.107 20.760 1.00 83.69 119 VAL A N 1
ATOM 957 C CA . VAL A 1 119 ? -11.057 -2.958 19.884 1.00 83.69 119 VAL A CA 1
ATOM 958 C C . VAL A 1 119 ? -9.577 -2.946 19.479 1.00 83.69 119 VAL A C 1
ATOM 960 O O . VAL A 1 119 ? -9.250 -2.847 18.296 1.00 83.69 119 VAL A O 1
ATOM 963 N N . THR A 1 120 ? -8.673 -3.122 20.446 1.00 85.31 120 THR A N 1
ATOM 964 C CA . THR A 1 120 ? -7.220 -3.162 20.201 1.00 85.31 120 THR A CA 1
ATOM 965 C C . THR A 1 120 ? -6.833 -4.320 19.281 1.00 85.31 120 THR A C 1
ATOM 967 O O . THR A 1 120 ? -6.005 -4.155 18.383 1.00 85.31 120 THR A O 1
ATOM 970 N N . HIS A 1 121 ? -7.449 -5.488 19.473 1.00 89.06 121 HIS A N 1
ATOM 971 C CA . HIS A 1 121 ? -7.218 -6.652 18.626 1.00 89.06 121 HIS A CA 1
ATOM 972 C C . HIS A 1 121 ? -7.587 -6.372 17.164 1.00 89.06 121 HIS A C 1
ATOM 974 O O . HIS A 1 121 ? -6.771 -6.606 16.274 1.00 89.06 121 HIS A O 1
ATOM 980 N N . VAL A 1 122 ? -8.774 -5.813 16.920 1.00 87.00 122 VAL A N 1
ATOM 981 C CA . VAL A 1 122 ? -9.279 -5.497 15.572 1.00 87.00 122 VAL A CA 1
ATOM 982 C C . VAL A 1 122 ? -8.371 -4.492 14.863 1.00 87.00 122 VAL A C 1
ATOM 984 O O . VAL A 1 122 ? -7.978 -4.710 13.718 1.00 87.00 122 VAL A O 1
ATOM 987 N N . VAL A 1 123 ? -7.947 -3.435 15.560 1.00 86.38 123 VAL A N 1
ATOM 988 C CA . VAL A 1 123 ? -6.961 -2.472 15.039 1.00 86.38 123 VAL A CA 1
ATOM 989 C C . VAL A 1 123 ? -5.644 -3.166 14.674 1.00 86.38 123 VAL A C 1
ATOM 991 O O . VAL A 1 123 ? -5.047 -2.876 13.632 1.00 86.38 123 VAL A O 1
ATOM 994 N N . GLY A 1 124 ? -5.186 -4.097 15.514 1.00 89.06 124 GLY A N 1
ATOM 995 C CA . GLY A 1 124 ? -3.985 -4.889 15.265 1.00 89.06 124 GLY A CA 1
ATOM 996 C C . GLY A 1 124 ? -4.099 -5.778 14.024 1.00 89.06 124 GLY A C 1
ATOM 997 O O . GLY A 1 124 ? -3.139 -5.877 13.258 1.00 89.06 124 GLY A O 1
ATOM 998 N N . VAL A 1 125 ? -5.263 -6.391 13.796 1.00 90.44 125 VAL A N 1
ATOM 999 C CA . VAL A 1 125 ? -5.548 -7.184 12.589 1.00 90.44 125 VAL A CA 1
ATOM 1000 C C . VAL A 1 125 ? -5.497 -6.297 11.347 1.00 90.44 125 VAL A C 1
ATOM 1002 O O . VAL A 1 125 ? -4.682 -6.556 10.464 1.00 90.44 125 VAL A O 1
ATOM 1005 N N . VAL A 1 126 ? -6.246 -5.191 11.321 1.00 88.19 126 VAL A N 1
ATOM 1006 C CA . VAL A 1 126 ? -6.262 -4.255 10.179 1.00 88.19 126 VAL A CA 1
ATOM 1007 C C . VAL A 1 126 ? -4.862 -3.710 9.873 1.00 88.19 126 VAL A C 1
ATOM 1009 O O . VAL A 1 126 ? -4.464 -3.602 8.714 1.00 88.19 126 VAL A O 1
ATOM 1012 N N . SER A 1 127 ? -4.062 -3.426 10.904 1.00 89.25 127 SER A N 1
ATOM 1013 C CA . SER A 1 127 ? -2.673 -2.980 10.728 1.00 89.25 127 SER A CA 1
ATOM 1014 C C . SER A 1 127 ? -1.812 -4.025 10.009 1.00 89.25 127 SER A C 1
ATOM 1016 O O . SER A 1 127 ? -1.023 -3.680 9.127 1.00 89.25 127 SER A O 1
ATOM 1018 N N . LYS A 1 128 ? -1.974 -5.312 10.344 1.00 90.75 128 LYS A N 1
ATOM 1019 C CA . LYS A 1 128 ? -1.285 -6.413 9.651 1.00 90.75 128 LYS A CA 1
ATOM 1020 C C . LYS A 1 128 ? -1.774 -6.562 8.215 1.00 90.75 128 LYS A C 1
ATOM 1022 O O . LYS A 1 128 ? -0.963 -6.787 7.320 1.00 90.75 128 LYS A O 1
ATOM 1027 N N . GLU A 1 129 ? -3.070 -6.403 7.977 1.00 90.19 129 GLU A N 1
ATOM 1028 C CA . GLU A 1 129 ? -3.644 -6.499 6.636 1.00 90.19 129 GLU A CA 1
ATOM 1029 C C . GLU A 1 129 ? -3.186 -5.361 5.714 1.00 90.19 129 GLU A C 1
ATOM 1031 O O . GLU A 1 129 ? -2.899 -5.616 4.543 1.00 90.19 129 GLU A O 1
ATOM 1036 N N . LEU A 1 130 ? -3.038 -4.136 6.238 1.00 87.69 130 LEU A N 1
ATOM 1037 C CA . LEU A 1 130 ? -2.442 -2.998 5.524 1.00 87.69 130 LEU A CA 1
ATOM 1038 C C . LEU A 1 130 ? -1.002 -3.293 5.092 1.00 87.69 130 LEU A C 1
ATOM 1040 O O . LEU A 1 130 ? -0.629 -3.015 3.953 1.00 87.69 130 LEU A O 1
ATOM 1044 N N . ILE A 1 131 ? -0.200 -3.892 5.978 1.00 88.31 131 ILE A N 1
ATOM 1045 C CA . ILE A 1 131 ? 1.165 -4.326 5.651 1.00 88.31 131 ILE A CA 1
ATOM 1046 C C . ILE A 1 131 ? 1.130 -5.435 4.592 1.00 88.31 131 ILE A C 1
ATOM 1048 O O . ILE A 1 131 ? 1.889 -5.390 3.629 1.00 88.31 131 ILE A O 1
ATOM 1052 N N . GLY A 1 132 ? 0.225 -6.405 4.726 1.00 89.06 132 GLY A N 1
ATOM 1053 C CA . GLY A 1 132 ? 0.067 -7.491 3.758 1.00 89.06 132 GLY A CA 1
ATOM 1054 C C . GLY A 1 132 ? -0.473 -7.042 2.397 1.00 89.06 132 GLY A C 1
ATOM 1055 O O . GLY A 1 132 ? -0.300 -7.747 1.407 1.00 89.06 132 GLY A O 1
ATOM 1056 N N . ALA A 1 133 ? -1.119 -5.877 2.308 1.00 86.62 133 ALA A N 1
ATOM 1057 C CA . ALA A 1 133 ? -1.691 -5.377 1.061 1.00 86.62 133 ALA A CA 1
ATOM 1058 C C . ALA A 1 133 ? -0.637 -5.057 -0.002 1.00 86.62 133 ALA A C 1
ATOM 1060 O O . ALA A 1 133 ? -0.907 -5.244 -1.181 1.00 86.62 133 ALA A O 1
ATOM 1061 N N . ILE A 1 134 ? 0.560 -4.620 0.396 1.00 87.50 134 ILE A N 1
ATOM 1062 C CA . ILE A 1 134 ? 1.644 -4.352 -0.562 1.00 87.50 134 ILE A CA 1
ATOM 1063 C C . ILE A 1 134 ? 2.374 -5.621 -1.005 1.00 87.50 134 ILE A C 1
ATOM 1065 O O . ILE A 1 134 ? 3.021 -5.603 -2.047 1.00 87.50 134 ILE A O 1
ATOM 1069 N N . SER A 1 135 ? 2.233 -6.728 -0.270 1.00 85.00 135 SER A N 1
ATOM 1070 C CA . SER A 1 135 ? 2.844 -8.014 -0.625 1.00 85.00 135 SER A CA 1
ATOM 1071 C C . SER A 1 135 ? 2.241 -8.647 -1.881 1.00 85.00 135 SER A C 1
ATOM 1073 O O . SER A 1 135 ? 2.818 -9.590 -2.411 1.00 85.00 135 SER A O 1
ATOM 1075 N N . SER A 1 136 ? 1.094 -8.157 -2.368 1.00 82.19 136 SER A N 1
ATOM 1076 C CA . SER A 1 136 ? 0.517 -8.621 -3.634 1.00 82.19 136 SER A CA 1
ATOM 1077 C C . SER A 1 136 ? 1.249 -8.081 -4.863 1.00 82.19 136 SER A C 1
ATOM 1079 O O . SER A 1 136 ? 1.062 -8.626 -5.944 1.00 82.19 136 SER A O 1
ATOM 1081 N N . VAL A 1 137 ? 2.048 -7.015 -4.722 1.00 86.38 137 VAL A N 1
ATOM 1082 C CA . VAL A 1 137 ? 2.792 -6.418 -5.837 1.00 86.38 137 VAL A CA 1
ATOM 1083 C C . VAL A 1 137 ? 4.136 -7.143 -5.989 1.00 86.38 137 VAL A C 1
ATOM 1085 O O . VAL A 1 137 ? 4.954 -7.086 -5.066 1.00 86.38 137 VAL A O 1
ATOM 1088 N N . PRO A 1 138 ? 4.396 -7.825 -7.120 1.00 87.69 138 PRO A N 1
ATOM 1089 C CA . PRO A 1 138 ? 5.660 -8.521 -7.336 1.00 87.69 138 PRO A CA 1
ATOM 1090 C C . PRO A 1 138 ? 6.807 -7.535 -7.601 1.00 87.69 138 PRO A C 1
ATOM 1092 O O . PRO A 1 138 ? 6.590 -6.361 -7.913 1.00 87.69 138 PRO A O 1
ATOM 1095 N N . ARG A 1 139 ? 8.056 -8.010 -7.504 1.00 87.94 139 ARG A N 1
ATOM 1096 C CA . ARG A 1 139 ? 9.215 -7.214 -7.932 1.00 87.94 139 ARG A CA 1
ATOM 1097 C C . ARG A 1 139 ? 9.142 -6.980 -9.431 1.00 87.94 139 ARG A C 1
ATOM 1099 O O . ARG A 1 139 ? 8.946 -7.910 -10.213 1.00 87.94 139 ARG A O 1
ATOM 1106 N N . LEU A 1 140 ? 9.369 -5.738 -9.836 1.00 87.12 140 LEU A N 1
ATOM 1107 C CA . LEU A 1 140 ? 9.303 -5.333 -11.234 1.00 87.12 140 LEU A CA 1
ATOM 1108 C C . LEU A 1 140 ? 10.394 -6.020 -12.061 1.00 87.12 140 LEU A C 1
ATOM 1110 O O . LEU A 1 140 ? 10.158 -6.419 -13.196 1.00 87.12 140 LEU A O 1
ATOM 1114 N N . ARG A 1 141 ? 11.570 -6.218 -11.458 1.00 83.50 141 ARG A N 1
ATOM 1115 C CA . ARG A 1 141 ? 12.697 -6.936 -12.069 1.00 83.50 141 ARG A CA 1
ATOM 1116 C C . ARG A 1 141 ? 12.322 -8.367 -12.452 1.00 83.50 141 ARG A C 1
ATOM 1118 O O . ARG A 1 141 ? 12.588 -8.771 -13.579 1.00 83.50 141 ARG A O 1
ATOM 1125 N N . ASP A 1 142 ? 11.671 -9.082 -11.541 1.00 85.31 142 ASP A N 1
ATOM 1126 C CA . ASP A 1 142 ? 11.294 -10.487 -11.727 1.00 85.31 142 ASP A CA 1
ATOM 1127 C C . ASP A 1 142 ? 10.128 -10.620 -12.717 1.00 85.31 142 ASP A C 1
ATOM 1129 O O . ASP A 1 142 ? 10.091 -11.519 -13.553 1.00 85.31 142 ASP A O 1
ATOM 1133 N N . ALA A 1 143 ? 9.182 -9.680 -12.674 1.00 84.12 143 ALA A N 1
ATOM 1134 C CA . ALA A 1 143 ? 8.050 -9.666 -13.596 1.00 84.12 143 ALA A CA 1
ATOM 1135 C C . ALA A 1 143 ? 8.451 -9.344 -15.043 1.00 84.12 143 ALA A C 1
ATOM 1137 O O . ALA A 1 143 ? 7.782 -9.787 -15.978 1.00 84.12 143 ALA A O 1
ATOM 1138 N N . LEU A 1 144 ? 9.521 -8.568 -15.237 1.00 82.06 144 LEU A N 1
ATOM 1139 C CA . LEU A 1 144 ? 10.056 -8.275 -16.563 1.00 82.06 144 LEU A CA 1
ATOM 1140 C C . LEU A 1 144 ? 10.845 -9.464 -17.115 1.00 82.06 144 LEU A C 1
ATOM 1142 O O . LEU A 1 144 ? 10.650 -9.809 -18.274 1.00 82.06 144 LEU A O 1
ATOM 1146 N N . THR A 1 145 ? 11.663 -10.148 -16.310 1.00 73.31 145 THR A N 1
ATOM 1147 C CA . THR A 1 145 ? 12.407 -11.337 -16.771 1.00 73.31 145 THR A CA 1
ATOM 1148 C C . THR A 1 145 ? 11.506 -12.536 -17.072 1.00 73.31 145 THR A C 1
ATOM 1150 O O . THR A 1 145 ? 11.864 -13.363 -17.904 1.00 73.31 145 THR A O 1
ATOM 1153 N N . ALA A 1 146 ? 10.329 -12.616 -16.445 1.00 64.50 146 ALA A N 1
ATOM 1154 C CA . ALA A 1 146 ? 9.313 -13.623 -16.747 1.00 64.50 146 ALA A CA 1
ATOM 1155 C C . ALA A 1 146 ? 8.555 -13.374 -18.072 1.00 64.50 146 ALA A C 1
ATOM 1157 O O . ALA A 1 146 ? 7.859 -14.269 -18.551 1.00 64.50 146 ALA A O 1
ATOM 1158 N N . SER A 1 147 ? 8.662 -12.178 -18.665 1.00 61.69 147 SER A N 1
ATOM 1159 C CA . SER A 1 147 ? 8.050 -11.860 -19.961 1.00 61.69 147 SER A CA 1
ATOM 1160 C C . SER A 1 147 ? 8.945 -12.343 -21.115 1.00 61.69 147 SER A C 1
ATOM 1162 O O . SER A 1 147 ? 10.158 -12.137 -21.033 1.00 61.69 147 SER A O 1
ATOM 1164 N N . PRO A 1 148 ? 8.402 -12.914 -22.212 1.00 56.03 148 PRO A N 1
ATOM 1165 C CA . PRO A 1 148 ? 9.192 -13.382 -23.360 1.00 56.03 148 PRO A CA 1
ATOM 1166 C C . PRO A 1 148 ? 10.157 -12.321 -23.913 1.00 56.03 148 PRO A C 1
ATOM 1168 O O . PRO A 1 148 ? 11.296 -12.635 -24.252 1.00 56.03 148 PRO A O 1
ATOM 1171 N N . ASP A 1 149 ? 9.733 -11.053 -23.923 1.00 55.72 149 ASP A N 1
ATOM 1172 C CA . ASP A 1 149 ? 10.544 -9.925 -24.393 1.00 55.72 149 ASP A CA 1
ATOM 1173 C C . ASP A 1 149 ? 11.570 -9.447 -23.352 1.00 55.72 149 ASP A C 1
ATOM 1175 O O . ASP A 1 149 ? 12.659 -8.997 -23.704 1.00 55.72 149 ASP A O 1
ATOM 1179 N N . GLY A 1 150 ? 11.280 -9.581 -22.054 1.00 52.53 150 GLY A N 1
ATOM 1180 C CA . GLY A 1 150 ? 12.232 -9.229 -20.997 1.00 52.53 150 GLY A CA 1
ATOM 1181 C C . GLY A 1 150 ? 13.252 -10.333 -20.697 1.00 52.53 150 GLY A C 1
ATOM 1182 O O . GLY A 1 150 ? 14.335 -10.039 -20.190 1.00 52.53 150 GLY A O 1
ATOM 1183 N N . ALA A 1 151 ? 12.980 -11.576 -21.104 1.00 51.16 151 ALA A N 1
ATOM 1184 C CA . ALA A 1 151 ? 13.965 -12.654 -21.151 1.00 51.16 151 ALA A CA 1
ATOM 1185 C C . ALA A 1 151 ? 15.076 -12.379 -22.186 1.00 51.16 151 ALA A C 1
ATOM 1187 O O . ALA A 1 151 ? 16.226 -12.729 -21.941 1.00 51.16 151 ALA A O 1
ATOM 1188 N N . ALA A 1 152 ? 14.782 -11.671 -23.285 1.00 51.31 152 ALA A N 1
ATOM 1189 C CA . ALA A 1 152 ? 15.800 -11.197 -24.233 1.00 51.31 152 ALA A CA 1
ATOM 1190 C C . ALA A 1 152 ? 16.665 -10.046 -23.667 1.00 51.31 152 ALA A C 1
ATOM 1192 O O . ALA A 1 152 ? 17.794 -9.825 -24.113 1.00 51.31 152 ALA A O 1
ATOM 1193 N N . ALA A 1 153 ? 16.160 -9.326 -22.657 1.00 49.75 153 ALA A N 1
ATOM 1194 C CA . ALA A 1 153 ? 16.918 -8.339 -21.884 1.00 49.75 153 ALA A CA 1
ATOM 1195 C C . ALA A 1 153 ? 17.791 -8.977 -20.782 1.00 49.75 153 ALA A C 1
ATOM 1197 O O . ALA A 1 153 ? 18.740 -8.344 -20.298 1.00 49.75 153 ALA A O 1
ATOM 1198 N N . ALA A 1 154 ? 17.477 -10.213 -20.378 1.00 46.28 154 ALA A N 1
ATOM 1199 C CA . ALA A 1 154 ? 18.319 -11.028 -19.514 1.00 46.28 154 ALA A CA 1
ATOM 1200 C C . ALA A 1 154 ? 19.498 -11.592 -20.330 1.00 46.28 154 ALA A C 1
ATOM 1202 O O . ALA A 1 154 ? 19.368 -11.839 -21.530 1.00 46.28 154 ALA A O 1
ATOM 1203 N N . PRO A 1 155 ? 20.692 -11.742 -19.735 1.00 44.25 155 PRO A N 1
ATOM 1204 C CA . PRO A 1 155 ? 21.837 -12.235 -20.481 1.00 44.25 155 PRO A CA 1
ATOM 1205 C C . PRO A 1 155 ? 21.554 -13.650 -21.001 1.00 44.25 155 PRO A C 1
ATOM 1207 O O . PRO A 1 155 ? 21.216 -14.542 -20.229 1.00 44.25 155 PRO A O 1
ATOM 1210 N N . ALA A 1 156 ? 21.809 -13.874 -22.292 1.00 48.53 156 ALA A N 1
ATOM 1211 C CA . ALA A 1 156 ? 22.195 -15.181 -22.822 1.00 48.53 156 ALA A CA 1
ATOM 1212 C C . ALA A 1 156 ? 23.598 -15.547 -22.290 1.00 48.53 156 ALA A C 1
ATOM 1214 O O . ALA A 1 156 ? 24.563 -15.659 -23.039 1.00 48.53 156 ALA A O 1
ATOM 1215 N N . GLY A 1 157 ? 23.724 -15.604 -20.968 1.00 46.09 157 GLY A N 1
ATOM 1216 C CA . GLY A 1 157 ? 24.937 -15.918 -20.236 1.00 46.09 157 GLY A CA 1
ATOM 1217 C C . GLY A 1 157 ? 24.544 -16.879 -19.137 1.00 46.09 157 GLY A C 1
ATOM 1218 O O . GLY A 1 157 ? 23.958 -16.456 -18.147 1.00 46.09 157 GLY A O 1
ATOM 1219 N N . ASP A 1 158 ? 24.787 -18.153 -19.423 1.00 40.59 158 ASP A N 1
ATOM 1220 C CA . ASP A 1 158 ? 24.799 -19.321 -18.554 1.00 40.59 158 ASP A CA 1
ATOM 1221 C C . ASP A 1 158 ? 24.013 -19.231 -17.246 1.00 40.59 158 ASP A C 1
ATOM 1223 O O . ASP A 1 158 ? 24.360 -18.535 -16.292 1.00 40.59 158 ASP A O 1
ATOM 1227 N N . SER A 1 159 ? 22.977 -20.066 -17.203 1.00 39.50 159 SER A N 1
ATOM 1228 C CA . SER A 1 159 ? 22.391 -20.616 -15.989 1.00 39.50 159 SER A CA 1
ATOM 1229 C C . SER A 1 159 ? 23.423 -20.717 -14.857 1.00 39.50 159 SER A C 1
ATOM 1231 O O . SER A 1 159 ? 24.272 -21.608 -14.833 1.00 39.50 159 SER A O 1
ATOM 1233 N N . PHE A 1 160 ? 23.303 -19.821 -13.874 1.00 45.38 160 PHE A N 1
ATOM 1234 C CA . PHE A 1 160 ? 24.084 -19.843 -12.632 1.00 45.38 160 PHE A CA 1
ATOM 1235 C C . PHE A 1 160 ? 23.880 -21.159 -11.847 1.00 45.38 160 PHE A C 1
ATOM 1237 O O . PHE A 1 160 ? 24.644 -21.478 -10.940 1.00 45.38 160 PHE A O 1
ATOM 1244 N N . TYR A 1 161 ? 22.876 -21.962 -12.224 1.00 43.69 161 TYR A N 1
ATOM 1245 C CA . TYR A 1 161 ? 22.588 -23.275 -11.653 1.00 43.69 161 TYR A CA 1
ATOM 1246 C C . TYR A 1 161 ? 23.416 -24.425 -12.250 1.00 43.69 161 TYR A C 1
ATOM 1248 O O . TYR A 1 161 ? 23.269 -25.552 -11.790 1.00 43.69 161 TYR A O 1
ATOM 1256 N N . HIS A 1 162 ? 24.307 -24.177 -13.219 1.00 40.06 162 HIS A N 1
ATOM 1257 C CA . HIS A 1 162 ? 25.150 -25.233 -13.801 1.00 40.06 162 HIS A CA 1
ATOM 1258 C C . HIS A 1 162 ? 26.558 -25.359 -13.186 1.00 40.06 162 HIS A C 1
ATOM 1260 O O . HIS A 1 162 ? 27.300 -26.264 -13.561 1.00 40.06 162 HIS A O 1
ATOM 1266 N N . ILE A 1 163 ? 26.931 -24.499 -12.226 1.00 44.12 163 ILE A N 1
ATOM 1267 C CA . ILE A 1 163 ? 28.281 -24.483 -11.614 1.00 44.12 163 ILE A CA 1
ATOM 1268 C C . ILE A 1 163 ? 28.334 -25.204 -10.249 1.00 44.12 163 ILE A C 1
ATOM 1270 O O . ILE A 1 163 ? 29.406 -25.381 -9.684 1.00 44.12 163 ILE A O 1
ATOM 1274 N N . ILE A 1 164 ? 27.210 -25.715 -9.730 1.00 39.06 164 ILE A N 1
ATOM 1275 C CA . ILE A 1 164 ? 27.187 -26.510 -8.478 1.00 39.06 164 ILE A CA 1
ATOM 1276 C C . ILE A 1 164 ? 26.757 -27.965 -8.739 1.00 39.06 164 ILE A C 1
ATOM 1278 O O . ILE A 1 164 ? 26.167 -28.633 -7.894 1.00 39.06 164 ILE A O 1
ATOM 1282 N N . SER A 1 165 ? 27.014 -28.479 -9.940 1.00 41.38 165 SER A N 1
ATOM 1283 C CA . SER A 1 165 ? 26.792 -29.890 -10.276 1.00 41.38 165 SER A CA 1
ATOM 1284 C C . SER A 1 165 ? 27.885 -30.398 -11.213 1.00 41.38 165 SER A C 1
ATOM 1286 O O . SER A 1 165 ? 27.638 -30.666 -12.386 1.00 41.38 165 SER A O 1
ATOM 1288 N N . ASN A 1 166 ? 29.105 -30.474 -10.682 1.00 34.56 166 ASN A N 1
ATOM 1289 C CA . ASN A 1 166 ? 30.093 -31.512 -10.988 1.00 34.56 166 ASN A CA 1
ATOM 1290 C C . ASN A 1 166 ? 31.162 -31.539 -9.895 1.00 34.56 166 ASN A C 1
ATOM 1292 O O . ASN A 1 166 ? 31.688 -30.450 -9.578 1.00 34.56 166 ASN A O 1
#

Foldseek 3Di:
DADAPDADALVRVLVVLVVVLVVLLVVLVVVLVVVLVVLLVVCVVQLVPDPVSLVVSVVVLVVVLVVSVVVLVVVLVVVLVVLVCQCPPDPVGPNGNHYDWDWDQDPVGIAIVVHPVVVVVSSVVSNVSSVCSSVSRDRSLVVLCPDPSSVSSPDPDDDPVPPPPD

Organism: NCBI:txid124430

pLDDT: mean 80.02, std 14.77, range [34.56, 94.69]

Radius of gyration: 23.91 Å; chains: 1; bounding box: 54×51×70 Å